Protein AF-A0A7C7ISJ4-F1 (afdb_monomer_lite)

Foldseek 3Di:
DDDAAEEEAEEEPDFKDKDFAACVPHPLVAWHWYKYWYFDDPPVDTDTHDIDTQGTGRFDFDVVLCPVVCCVPDDVPDHTRGMDMTGPPPDPPDDDDD

Radius of gyration: 16.45 Å; chains: 1; bounding box: 47×28×44 Å

pLDDT: mean 78.89, std 18.14, range [35.47, 94.94]

Secondary structure (DSSP, 8-state):
----EEEEEEESS--EEEEEE-TTTS-TTSEEEEEEEEEEE-SS-EEEEEEEEEEEEEPPP-TTT--TTTTTTS-TT---SEEEEEE-S---------

Structure (mmCIF, N/CA/C/O backbone):
data_AF-A0A7C7ISJ4-F1
#
_entry.id   AF-A0A7C7ISJ4-F1
#
loop_
_atom_site.group_PDB
_atom_site.id
_atom_site.type_symbol
_atom_site.label_atom_id
_atom_site.label_alt_id
_atom_site.label_comp_id
_atom_site.label_asym_id
_atom_site.label_entity_id
_atom_site.label_seq_id
_atom_site.pdbx_PDB_ins_code
_atom_site.Cartn_x
_atom_site.Cartn_y
_atom_site.Cartn_z
_atom_site.occupancy
_atom_site.B_iso_or_equiv
_atom_site.auth_seq_id
_atom_site.auth_comp_id
_atom_site.auth_asym_id
_atom_site.auth_atom_id
_atom_site.pdbx_PDB_model_num
ATOM 1 N N . MET A 1 1 ? 2.386 -18.929 -16.587 1.00 39.78 1 MET A N 1
ATOM 2 C CA . MET A 1 1 ? 1.554 -18.373 -15.494 1.00 39.78 1 MET A CA 1
ATOM 3 C C . MET A 1 1 ? 2.060 -16.980 -15.158 1.00 39.78 1 MET A C 1
ATOM 5 O O . MET A 1 1 ? 3.261 -16.805 -15.016 1.00 39.78 1 MET A O 1
ATOM 9 N N . GLN A 1 2 ? 1.176 -15.985 -15.118 1.00 48.72 2 GLN A N 1
ATOM 10 C CA . GLN A 1 2 ? 1.525 -14.571 -14.964 1.00 48.72 2 GLN A CA 1
ATOM 11 C C . GLN A 1 2 ? 1.371 -14.188 -13.481 1.00 48.72 2 GLN A C 1
ATOM 13 O O . GLN A 1 2 ? 0.271 -14.263 -12.942 1.00 48.72 2 GLN A O 1
ATOM 18 N N . GLN A 1 3 ? 2.467 -13.855 -12.792 1.00 59.25 3 GLN A N 1
ATOM 19 C CA . GLN A 1 3 ? 2.431 -13.545 -11.357 1.00 59.25 3 GLN A CA 1
ATOM 20 C C . GLN A 1 3 ? 1.990 -12.091 -11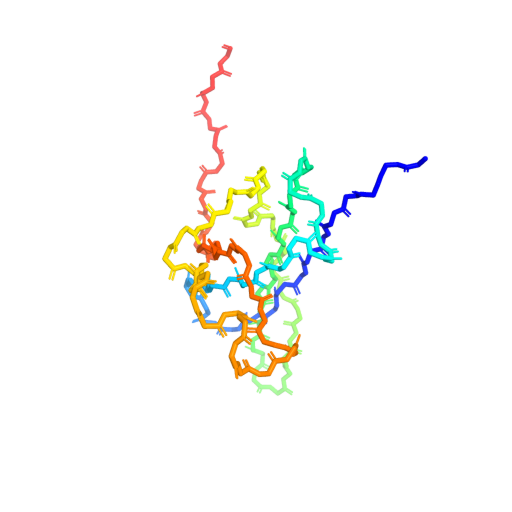.140 1.00 59.25 3 GLN A C 1
ATOM 22 O O . GLN A 1 3 ? 2.691 -11.168 -11.548 1.00 59.25 3 GLN A O 1
ATOM 27 N N . ILE A 1 4 ? 0.813 -11.896 -10.541 1.00 71.75 4 ILE A N 1
ATOM 28 C CA . ILE A 1 4 ? 0.312 -10.593 -10.079 1.00 71.75 4 ILE A CA 1
ATOM 29 C C . ILE A 1 4 ? 0.656 -10.472 -8.594 1.00 71.75 4 ILE A C 1
ATOM 31 O O . ILE A 1 4 ? 0.299 -11.351 -7.806 1.00 71.75 4 ILE A O 1
ATOM 35 N N . PHE A 1 5 ? 1.320 -9.385 -8.205 1.00 83.69 5 PHE A N 1
ATOM 36 C CA . PHE A 1 5 ? 1.691 -9.141 -6.812 1.00 83.69 5 PHE A CA 1
ATOM 37 C C . PHE A 1 5 ? 0.516 -8.529 -6.050 1.00 83.69 5 PHE A C 1
ATOM 39 O O . PHE A 1 5 ? -0.002 -7.470 -6.416 1.00 83.69 5 PHE A O 1
ATOM 46 N N . ARG A 1 6 ? 0.074 -9.223 -4.996 1.00 89.69 6 ARG A N 1
ATOM 47 C CA . ARG A 1 6 ? -1.076 -8.829 -4.176 1.00 89.69 6 ARG A CA 1
ATOM 48 C C . ARG A 1 6 ? -0.660 -8.691 -2.720 1.00 89.69 6 ARG A C 1
ATOM 50 O O . ARG A 1 6 ? -0.205 -9.655 -2.114 1.00 89.69 6 ARG A O 1
ATOM 57 N N . PHE A 1 7 ? -0.913 -7.522 -2.151 1.00 91.44 7 PHE A N 1
ATOM 58 C CA . PHE A 1 7 ? -0.681 -7.233 -0.740 1.00 91.44 7 PHE A CA 1
ATOM 59 C C . PHE A 1 7 ? -2.015 -6.983 -0.038 1.00 91.44 7 PHE A C 1
ATOM 61 O O . PHE A 1 7 ? -2.938 -6.406 -0.617 1.00 91.44 7 PHE A O 1
ATOM 68 N N . THR A 1 8 ? -2.137 -7.428 1.212 1.00 92.00 8 THR A N 1
ATOM 69 C CA . THR A 1 8 ? -3.278 -7.087 2.070 1.00 92.00 8 THR A CA 1
ATOM 70 C C . THR A 1 8 ? -2.772 -6.344 3.291 1.00 92.00 8 THR A C 1
ATOM 72 O O . THR A 1 8 ? -1.972 -6.885 4.048 1.00 92.00 8 THR A O 1
ATOM 75 N N . VAL A 1 9 ? -3.278 -5.132 3.492 1.00 92.25 9 VAL A N 1
ATOM 76 C CA . VAL A 1 9 ? -3.017 -4.325 4.683 1.00 92.25 9 VAL A CA 1
ATOM 77 C C . VAL A 1 9 ? -4.272 -4.322 5.541 1.00 92.25 9 VAL A C 1
ATOM 79 O O . VAL A 1 9 ? -5.378 -4.119 5.038 1.00 92.25 9 VAL A O 1
ATOM 82 N N . ARG A 1 10 ? -4.107 -4.586 6.838 1.00 93.62 10 ARG A N 1
ATOM 83 C CA . ARG A 1 10 ? -5.190 -4.540 7.822 1.00 93.62 10 ARG A CA 1
ATOM 84 C C . ARG A 1 10 ? -4.905 -3.448 8.833 1.00 93.62 10 ARG A C 1
ATOM 86 O O . ARG A 1 10 ? -3.798 -3.398 9.358 1.00 93.62 10 ARG A O 1
ATOM 93 N N . GLY A 1 11 ? -5.892 -2.612 9.130 1.00 91.00 11 GLY A N 1
ATOM 94 C CA . GLY A 1 11 ? -5.696 -1.520 10.078 1.00 91.00 11 GLY A CA 1
ATOM 95 C C . GLY A 1 11 ? -6.989 -0.961 10.651 1.00 91.00 11 GLY A C 1
ATOM 96 O O . GLY A 1 11 ? -8.053 -1.049 10.038 1.00 91.00 11 GLY A O 1
ATOM 97 N N . LYS A 1 12 ? -6.882 -0.372 11.842 1.00 90.56 12 LYS A N 1
ATOM 98 C CA . LYS A 1 12 ? -7.933 0.416 12.495 1.00 90.56 12 LYS A CA 1
ATOM 99 C C . LYS A 1 12 ? -7.530 1.888 12.417 1.00 90.56 12 LYS A C 1
ATOM 101 O O . LYS A 1 12 ? -6.372 2.194 12.678 1.00 90.56 12 LYS A O 1
ATOM 106 N N . ASN A 1 13 ? -8.464 2.776 12.075 1.00 88.94 13 ASN A N 1
ATOM 107 C CA . ASN A 1 13 ? -8.238 4.230 12.002 1.00 88.94 13 ASN A CA 1
ATOM 108 C C . ASN A 1 13 ? -7.059 4.652 11.099 1.00 88.94 13 ASN A C 1
ATOM 110 O O . ASN A 1 13 ? -6.422 5.672 11.340 1.00 88.94 13 ASN A O 1
ATOM 114 N N . VAL A 1 14 ? -6.762 3.866 10.062 1.00 90.38 14 VAL A N 1
ATOM 115 C CA . VAL A 1 14 ? -5.783 4.236 9.033 1.00 90.38 14 VAL A CA 1
ATOM 116 C C . VAL A 1 14 ? -6.511 5.087 8.006 1.00 90.38 14 VAL A C 1
ATOM 118 O O . VAL A 1 14 ? -7.591 4.685 7.575 1.00 90.38 14 VAL A O 1
ATOM 121 N N . ILE A 1 15 ? -5.932 6.230 7.638 1.00 91.12 15 ILE A N 1
ATOM 122 C CA . ILE A 1 15 ? -6.429 7.142 6.590 1.00 91.12 15 ILE A CA 1
ATOM 123 C C . ILE A 1 15 ? -5.590 7.003 5.312 1.00 91.12 15 ILE A C 1
ATOM 125 O O . ILE A 1 15 ? -6.109 7.015 4.197 1.00 91.12 15 ILE A O 1
ATOM 129 N N . GLU A 1 16 ? -4.284 6.851 5.490 1.00 93.19 16 GLU A N 1
ATOM 130 C CA . GLU A 1 16 ? -3.303 6.714 4.427 1.00 93.19 16 GLU A CA 1
ATOM 131 C C . GLU A 1 16 ? -2.122 5.898 4.956 1.00 93.19 16 GLU A C 1
ATOM 133 O O . GLU A 1 16 ? -1.851 5.890 6.160 1.00 93.19 16 GLU A O 1
ATOM 138 N N . PHE A 1 17 ? -1.436 5.187 4.067 1.00 92.50 17 PHE A N 1
ATOM 139 C CA . PHE A 1 17 ? -0.171 4.532 4.371 1.00 92.50 17 PHE A CA 1
ATOM 140 C C . PHE A 1 17 ? 0.733 4.482 3.140 1.00 92.50 17 PHE A C 1
ATOM 142 O O . PHE A 1 17 ? 0.274 4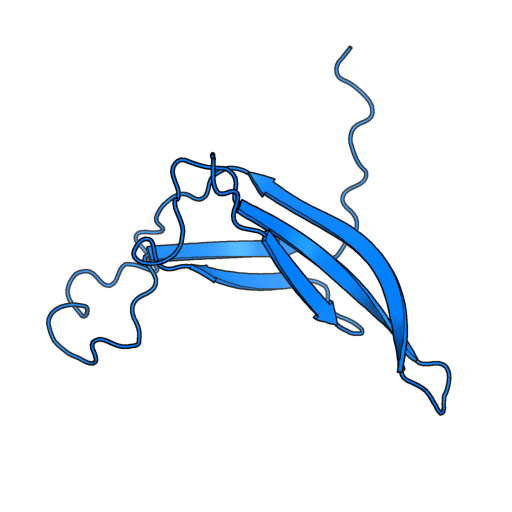.550 1.998 1.00 92.50 17 PHE A O 1
ATOM 149 N N . GLU A 1 18 ? 2.029 4.317 3.382 1.00 92.06 18 GLU A N 1
ATOM 150 C CA . GLU A 1 18 ? 3.026 4.140 2.333 1.00 92.06 18 GLU A CA 1
ATOM 151 C C . GLU A 1 18 ? 3.430 2.669 2.216 1.00 92.06 18 GLU A C 1
ATOM 153 O O . GLU A 1 18 ? 3.592 1.967 3.216 1.00 92.06 18 GLU A O 1
ATOM 158 N N . VAL A 1 19 ? 3.618 2.201 0.984 1.00 90.75 19 VAL A N 1
ATOM 159 C CA . VAL A 1 19 ? 4.219 0.896 0.698 1.00 90.75 19 VAL A CA 1
ATOM 160 C C . VAL A 1 19 ? 5.501 1.117 -0.081 1.00 90.75 19 VAL A C 1
ATOM 162 O O . VAL A 1 19 ? 5.492 1.708 -1.163 1.00 90.75 19 VAL A O 1
ATOM 165 N N . TYR A 1 20 ? 6.593 0.610 0.473 1.00 88.75 20 TYR A N 1
ATOM 166 C CA . TYR A 1 20 ? 7.907 0.622 -0.144 1.00 88.75 20 TYR A CA 1
ATOM 167 C C . TYR A 1 20 ? 8.139 -0.712 -0.854 1.00 88.75 20 TYR A C 1
ATOM 169 O O . TYR A 1 20 ? 7.921 -1.779 -0.281 1.00 88.75 20 TYR A O 1
ATOM 177 N N . LEU A 1 21 ? 8.530 -0.654 -2.125 1.00 88.31 21 LEU A N 1
ATOM 178 C CA . LEU A 1 21 ? 8.610 -1.817 -3.003 1.00 88.31 21 LEU A CA 1
ATOM 179 C C . LEU A 1 21 ? 10.000 -1.913 -3.626 1.00 88.31 21 LEU A C 1
ATOM 181 O O . LEU A 1 21 ? 10.536 -0.916 -4.107 1.00 88.31 21 LEU A O 1
ATOM 185 N N . SER A 1 22 ? 10.558 -3.122 -3.654 1.00 86.62 22 SER A N 1
ATOM 186 C CA . SER A 1 22 ? 11.783 -3.442 -4.391 1.00 86.62 22 SER A CA 1
ATOM 187 C C . SER A 1 22 ? 11.437 -4.140 -5.703 1.00 86.62 22 SER A C 1
ATOM 189 O O . SER A 1 22 ? 10.638 -5.082 -5.723 1.00 86.62 22 SER A O 1
ATOM 191 N N . SER A 1 23 ? 12.065 -3.697 -6.790 1.00 86.00 23 SER A N 1
ATOM 192 C CA . SER A 1 23 ? 11.969 -4.340 -8.102 1.00 86.00 23 SER A CA 1
ATOM 193 C C . SER A 1 23 ? 12.696 -5.688 -8.167 1.00 86.00 23 SER A C 1
ATOM 195 O O . SER A 1 23 ? 12.445 -6.456 -9.090 1.00 86.00 23 SER A O 1
ATOM 197 N N . ASP A 1 24 ? 13.505 -6.023 -7.155 1.00 84.38 24 ASP A N 1
ATOM 198 C CA . ASP A 1 24 ? 14.120 -7.350 -7.005 1.00 84.38 24 ASP A CA 1
ATOM 199 C C . ASP A 1 24 ? 13.084 -8.420 -6.595 1.00 84.38 24 ASP A C 1
ATOM 201 O O . ASP A 1 24 ? 13.285 -9.615 -6.811 1.00 84.38 24 ASP A O 1
ATOM 205 N N . HIS A 1 25 ? 11.950 -7.998 -6.021 1.00 84.88 25 HIS A N 1
ATOM 206 C CA . HIS A 1 25 ? 10.896 -8.892 -5.524 1.00 84.88 25 HIS A CA 1
ATOM 207 C C . HIS A 1 25 ? 9.535 -8.679 -6.181 1.00 84.88 25 HIS A C 1
ATOM 209 O O . HIS A 1 25 ? 8.686 -9.564 -6.104 1.00 84.88 25 HIS A O 1
ATOM 215 N N . VAL A 1 26 ? 9.300 -7.518 -6.791 1.00 88.94 26 VAL A N 1
ATOM 216 C CA . VAL A 1 26 ? 8.012 -7.147 -7.378 1.00 88.94 26 VAL A CA 1
ATOM 217 C C . VAL A 1 26 ? 8.222 -6.713 -8.820 1.00 88.94 26 VAL A C 1
ATOM 219 O O . VAL A 1 26 ? 8.959 -5.774 -9.107 1.00 88.94 26 VAL A O 1
ATOM 222 N N . ASP A 1 27 ? 7.517 -7.371 -9.734 1.00 90.56 27 ASP A N 1
ATOM 223 C CA . ASP A 1 27 ? 7.525 -7.021 -11.151 1.00 90.56 27 ASP A CA 1
ATOM 224 C C . ASP A 1 27 ? 6.712 -5.740 -11.393 1.00 90.56 27 ASP A C 1
ATOM 226 O O . ASP A 1 27 ? 5.478 -5.759 -11.397 1.00 90.56 27 ASP A O 1
ATOM 230 N N . PHE A 1 28 ? 7.411 -4.621 -11.592 1.00 90.69 28 PHE A N 1
ATOM 231 C CA . PHE A 1 28 ? 6.804 -3.308 -11.833 1.00 90.69 28 PHE A CA 1
ATOM 232 C C . PHE A 1 28 ? 6.185 -3.166 -13.231 1.00 90.69 28 PHE A C 1
ATOM 234 O O . PHE A 1 28 ? 5.365 -2.268 -13.443 1.00 90.69 28 PHE A O 1
ATOM 241 N N . GLU A 1 29 ? 6.488 -4.074 -14.166 1.00 91.38 29 GLU A N 1
ATOM 242 C CA . GLU A 1 29 ? 5.816 -4.106 -15.469 1.00 91.38 29 GLU A CA 1
ATOM 243 C C . GLU A 1 29 ? 4.385 -4.637 -15.370 1.00 91.38 29 GLU A C 1
ATOM 245 O O . GLU A 1 29 ? 3.596 -4.493 -16.313 1.00 91.38 29 GLU A O 1
ATOM 250 N N . LYS A 1 30 ? 4.012 -5.194 -14.215 1.00 90.31 30 LYS A N 1
ATOM 251 C CA . LYS A 1 30 ? 2.666 -5.670 -13.917 1.00 90.31 30 LYS A CA 1
ATOM 252 C C . LYS A 1 30 ? 1.968 -4.777 -12.887 1.00 90.31 30 LYS A C 1
ATOM 254 O O . LYS A 1 30 ? 2.619 -4.093 -12.098 1.00 90.31 30 LYS A O 1
ATOM 259 N N . PRO A 1 31 ? 0.623 -4.760 -12.876 1.00 91.94 31 PRO A N 1
ATOM 260 C CA . PRO A 1 31 ? -0.116 -4.075 -11.828 1.00 91.94 31 PRO A CA 1
ATOM 261 C C . PRO A 1 31 ? 0.200 -4.666 -10.452 1.00 91.94 31 PRO A C 1
ATOM 263 O O . PRO A 1 31 ? 0.146 -5.883 -10.258 1.00 91.94 31 PRO A O 1
ATOM 266 N N . VAL A 1 32 ? 0.474 -3.787 -9.492 1.00 93.12 32 VAL A N 1
ATOM 267 C CA . VAL A 1 32 ? 0.488 -4.132 -8.071 1.00 93.12 32 VAL A CA 1
ATOM 268 C C . VAL A 1 32 ? -0.910 -3.887 -7.530 1.00 93.12 32 VAL A C 1
ATOM 270 O O . VAL A 1 32 ? -1.497 -2.829 -7.768 1.00 93.12 32 VAL A O 1
ATOM 273 N N . VAL A 1 33 ? -1.443 -4.863 -6.797 1.00 93.69 33 VAL A N 1
ATOM 274 C CA . VAL A 1 33 ? -2.757 -4.757 -6.160 1.00 93.69 33 VAL A CA 1
ATOM 275 C C . VAL A 1 33 ? -2.579 -4.677 -4.650 1.00 93.69 33 VAL A C 1
ATOM 277 O O . VAL A 1 33 ? -2.071 -5.613 -4.031 1.00 93.69 33 VAL A O 1
ATOM 280 N N . VAL A 1 34 ? -3.048 -3.591 -4.039 1.00 93.69 34 VAL A N 1
ATOM 281 C CA . VAL A 1 34 ? -3.113 -3.450 -2.581 1.00 93.69 34 VAL A CA 1
ATOM 282 C C . VAL A 1 34 ? -4.568 -3.457 -2.160 1.00 93.69 34 VAL A C 1
ATOM 284 O O . VAL A 1 34 ? -5.383 -2.661 -2.619 1.00 93.69 34 VAL A O 1
ATOM 287 N N . THR A 1 35 ? -4.901 -4.394 -1.286 1.00 93.94 35 THR A N 1
ATOM 288 C CA . THR A 1 35 ? -6.220 -4.486 -0.673 1.00 93.94 35 THR A CA 1
ATOM 289 C C . THR A 1 35 ? -6.132 -3.98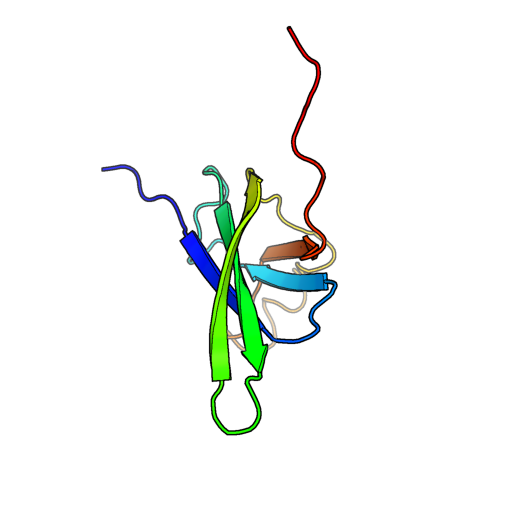0 0.756 1.00 93.94 35 THR A C 1
ATOM 291 O O . THR A 1 35 ? -5.275 -4.440 1.512 1.00 93.94 35 THR A O 1
ATOM 294 N N . PHE A 1 36 ? -7.019 -3.068 1.137 1.00 94.94 36 PHE A N 1
ATOM 295 C CA . PHE A 1 36 ? -7.158 -2.650 2.524 1.00 94.94 36 PHE A CA 1
ATOM 296 C C . PHE A 1 36 ? -8.331 -3.385 3.165 1.00 94.94 36 PHE A C 1
ATOM 298 O O . PHE A 1 36 ? -9.370 -3.591 2.537 1.00 94.94 36 PHE A O 1
ATOM 305 N N . GLN A 1 37 ? -8.157 -3.812 4.411 1.00 94.75 37 GLN A N 1
ATOM 306 C CA . GLN A 1 37 ? -9.229 -4.358 5.227 1.00 94.75 37 GLN A CA 1
ATOM 307 C C . GLN A 1 37 ? -9.270 -3.632 6.568 1.00 94.75 37 GLN A C 1
ATOM 309 O O . GLN A 1 37 ? -8.309 -3.659 7.340 1.00 94.75 37 GLN A O 1
ATOM 314 N N . THR A 1 38 ? -10.405 -3.003 6.851 1.00 93.62 38 THR A N 1
ATOM 315 C CA . THR A 1 38 ? -10.630 -2.343 8.138 1.00 93.62 38 THR A CA 1
ATOM 316 C C . THR A 1 38 ? -10.605 -3.371 9.267 1.00 93.62 38 THR A C 1
ATOM 318 O O . THR A 1 38 ? -11.003 -4.524 9.096 1.00 93.62 38 THR A O 1
ATOM 321 N N . ILE A 1 39 ? -10.132 -2.965 10.440 1.00 93.88 39 ILE A N 1
ATOM 322 C CA . ILE A 1 39 ? -10.300 -3.722 11.679 1.00 93.88 39 ILE A CA 1
ATOM 323 C C . ILE A 1 39 ? -11.393 -3.029 12.486 1.00 93.88 39 ILE A C 1
ATOM 325 O O . ILE A 1 39 ? -11.270 -1.856 12.835 1.00 93.88 39 ILE A O 1
ATOM 329 N N . GLN A 1 40 ? -12.458 -3.767 12.786 1.00 90.88 40 GLN A N 1
ATOM 330 C CA . GLN A 1 40 ? -13.527 -3.323 13.667 1.00 90.88 40 GLN A CA 1
ATOM 331 C C . GLN A 1 40 ? -13.215 -3.733 15.098 1.00 90.88 40 GLN A C 1
ATOM 333 O O . GLN A 1 40 ? -12.910 -4.896 15.373 1.00 90.88 40 GLN A O 1
ATOM 338 N N . ASP A 1 41 ? -13.345 -2.776 16.004 1.00 88.12 41 ASP A N 1
ATOM 339 C CA . ASP A 1 41 ? -13.247 -3.008 17.434 1.00 88.12 41 ASP A CA 1
ATOM 340 C C . ASP A 1 41 ? -14.653 -3.140 18.018 1.00 88.12 41 ASP A C 1
ATOM 342 O O . ASP A 1 41 ? -15.425 -2.183 18.014 1.00 88.12 41 ASP A O 1
ATOM 346 N N . LYS A 1 42 ? -14.997 -4.347 18.471 1.00 86.69 42 LYS A N 1
ATOM 347 C CA . LYS A 1 42 ? -16.275 -4.645 19.131 1.00 86.69 42 LYS A CA 1
ATOM 348 C C . LYS A 1 42 ? -16.097 -4.744 20.653 1.00 86.69 42 LYS A C 1
ATOM 350 O O . LYS A 1 42 ? -16.669 -5.628 21.288 1.00 86.69 42 LYS A O 1
ATOM 355 N N . GLY A 1 43 ? -15.246 -3.889 21.224 1.00 83.56 43 GLY A N 1
ATOM 356 C CA . GLY A 1 43 ? -14.937 -3.817 22.654 1.00 83.56 43 GLY A CA 1
ATOM 357 C C . GLY A 1 43 ? -13.920 -4.8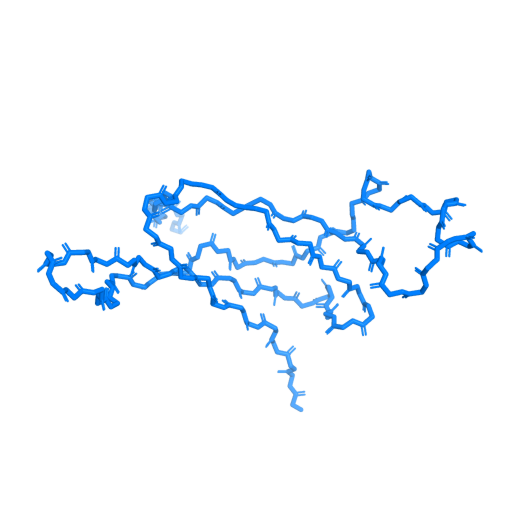73 23.081 1.00 83.56 43 G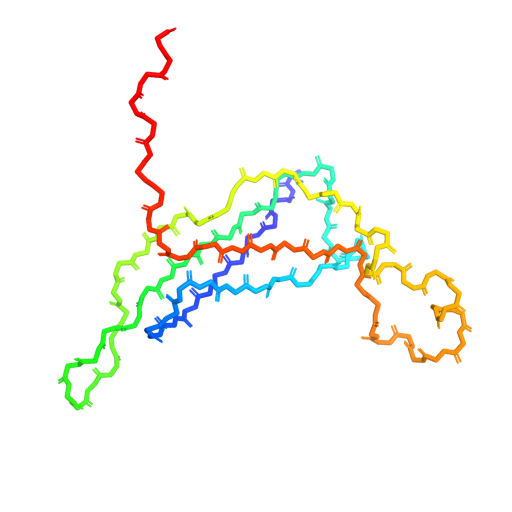LY A C 1
ATOM 358 O O . GLY A 1 43 ? -12.768 -4.558 23.345 1.00 83.56 43 GLY A O 1
ATOM 359 N N . ASN A 1 44 ? -14.332 -6.144 23.105 1.00 84.44 44 ASN A N 1
ATOM 360 C CA . ASN A 1 44 ? -13.481 -7.263 23.546 1.00 84.44 44 ASN A CA 1
ATOM 361 C C . ASN A 1 44 ? -12.833 -8.046 22.397 1.00 84.44 44 ASN A C 1
ATOM 363 O O . ASN A 1 44 ? -12.123 -9.024 22.634 1.00 84.44 44 ASN A O 1
ATOM 367 N N . LYS A 1 45 ? -13.110 -7.682 21.141 1.00 89.19 45 LYS A N 1
ATOM 368 C CA . LYS A 1 45 ? -12.612 -8.432 19.986 1.00 89.19 45 LYS A CA 1
ATOM 369 C C . LYS A 1 45 ? -12.335 -7.525 18.800 1.00 89.19 45 LYS A C 1
ATOM 371 O O . LYS A 1 45 ? -13.222 -6.817 18.322 1.00 89.19 45 LYS A O 1
ATOM 376 N N . LEU A 1 46 ? -11.120 -7.645 18.273 1.00 90.50 46 LEU A N 1
ATOM 377 C CA . LEU A 1 46 ? -10.764 -7.130 16.959 1.00 90.50 46 LEU A CA 1
ATOM 378 C C . LEU A 1 46 ? -11.270 -8.113 15.904 1.00 90.50 46 LEU A C 1
ATOM 380 O O . LEU A 1 46 ? -10.897 -9.288 15.892 1.00 90.50 46 LEU A O 1
ATOM 384 N N . THR A 1 47 ? -12.151 -7.638 15.032 1.00 93.31 47 THR A N 1
ATOM 385 C CA . THR A 1 47 ? -12.729 -8.438 13.949 1.00 93.31 47 THR A CA 1
ATOM 386 C C . THR A 1 47 ? -12.418 -7.806 12.597 1.00 93.31 47 THR A C 1
ATOM 388 O O . THR A 1 47 ? -12.369 -6.578 12.500 1.00 93.31 47 THR A O 1
ATOM 391 N N . PRO A 1 48 ? -12.182 -8.602 11.540 1.00 92.75 48 PRO A N 1
ATOM 392 C CA . PRO A 1 48 ? -12.025 -8.049 10.203 1.00 92.75 48 PRO A CA 1
ATOM 393 C C . PRO A 1 48 ? -13.329 -7.378 9.754 1.00 92.75 48 PRO A C 1
ATOM 395 O O . PRO A 1 48 ? -14.395 -7.983 9.832 1.00 92.75 48 PRO A O 1
ATOM 398 N N . GLY A 1 49 ? -13.232 -6.137 9.292 1.00 91.75 49 GLY A N 1
ATOM 399 C CA . GLY A 1 49 ? -14.320 -5.383 8.682 1.00 91.75 49 GLY A CA 1
ATOM 400 C C . GLY A 1 49 ? -14.285 -5.450 7.156 1.00 91.75 49 GLY A C 1
ATOM 401 O O . GLY A 1 49 ? -13.780 -6.413 6.563 1.00 91.75 49 GLY A O 1
ATOM 402 N N . GLU A 1 50 ? -14.820 -4.400 6.528 1.00 91.56 50 GLU A N 1
ATOM 403 C CA . GLU A 1 50 ? -14.861 -4.234 5.073 1.00 91.56 50 GLU A CA 1
ATOM 404 C C . GLU A 1 50 ? -13.466 -4.371 4.454 1.00 91.56 50 GLU A C 1
ATOM 406 O O . GLU A 1 50 ? -12.484 -3.844 4.988 1.00 91.56 50 GLU A O 1
ATOM 411 N N . LYS A 1 51 ? -13.406 -5.074 3.318 1.00 93.25 51 LYS A N 1
ATOM 412 C CA . LYS A 1 51 ? -12.211 -5.304 2.509 1.00 93.25 51 LYS A CA 1
ATOM 413 C C . LYS A 1 51 ? -12.448 -4.770 1.098 1.00 93.25 51 LYS A C 1
ATOM 415 O O . LYS A 1 51 ? -13.408 -5.183 0.458 1.00 93.25 51 LYS A O 1
ATOM 420 N N . PHE A 1 52 ? -11.559 -3.916 0.601 1.00 91.94 52 PHE A N 1
ATOM 421 C CA . PHE A 1 52 ? -11.669 -3.317 -0.733 1.00 91.94 52 PHE A CA 1
ATOM 422 C C . PHE A 1 52 ? -10.293 -3.066 -1.359 1.00 91.94 52 PHE A C 1
ATOM 424 O O . PHE A 1 52 ? -9.272 -2.993 -0.667 1.00 91.94 52 PHE A O 1
ATOM 431 N N . VAL A 1 53 ? -10.250 -2.971 -2.688 1.00 93.06 53 VAL A N 1
ATOM 432 C CA . VAL A 1 53 ? -9.020 -2.668 -3.427 1.00 93.06 53 VAL A CA 1
ATOM 433 C C . VAL A 1 53 ? -8.711 -1.184 -3.256 1.00 93.06 53 VAL A C 1
ATOM 435 O O . VAL A 1 53 ? -9.462 -0.337 -3.714 1.00 93.06 53 VAL A O 1
ATOM 438 N N . ALA A 1 54 ? -7.609 -0.872 -2.582 1.00 92.00 54 ALA A N 1
ATOM 439 C CA . ALA A 1 54 ? -7.179 0.504 -2.338 1.00 92.00 54 ALA A CA 1
ATOM 440 C C . ALA A 1 54 ? -6.184 0.998 -3.406 1.00 92.00 54 ALA A C 1
ATOM 442 O O . ALA A 1 54 ? -5.964 2.194 -3.571 1.00 92.00 54 ALA A O 1
ATOM 443 N N . PHE A 1 55 ? -5.566 0.072 -4.146 1.00 92.44 55 PHE A N 1
ATOM 444 C CA . PHE A 1 55 ? -4.635 0.382 -5.226 1.00 92.44 55 PHE A CA 1
ATOM 445 C C . PHE A 1 55 ? -4.613 -0.759 -6.249 1.00 92.44 55 PHE A C 1
ATOM 447 O O . PHE A 1 55 ? -4.473 -1.921 -5.867 1.00 92.44 55 PHE A O 1
ATOM 454 N N . ASN A 1 56 ? -4.713 -0.437 -7.539 1.00 93.50 56 ASN A N 1
ATOM 455 C CA . ASN A 1 56 ? -4.538 -1.386 -8.642 1.00 93.50 56 ASN A CA 1
ATOM 456 C C . ASN A 1 56 ? -3.976 -0.667 -9.875 1.00 93.50 56 ASN A C 1
ATOM 458 O O . ASN A 1 56 ? -4.723 -0.176 -10.718 1.00 93.50 56 ASN A O 1
ATOM 462 N N . ARG A 1 57 ? -2.650 -0.550 -9.951 1.00 92.25 57 ARG A N 1
ATOM 463 C CA . ARG A 1 57 ? -1.953 0.065 -11.092 1.00 92.25 57 ARG A CA 1
ATOM 464 C C . ARG A 1 57 ? -0.496 -0.379 -11.137 1.00 92.25 57 ARG A C 1
ATOM 466 O O . ARG A 1 57 ? 0.022 -0.938 -10.171 1.00 92.25 57 ARG A O 1
ATOM 473 N N . LYS A 1 58 ? 0.169 -0.142 -12.270 1.00 92.88 58 LYS A N 1
ATOM 474 C CA . LYS A 1 58 ? 1.622 -0.326 -12.377 1.00 92.88 58 LYS A CA 1
ATOM 475 C C . LYS A 1 58 ? 2.343 0.665 -11.463 1.00 92.88 58 LYS A C 1
ATOM 477 O O . LYS A 1 58 ? 1.900 1.805 -11.305 1.00 92.88 58 LYS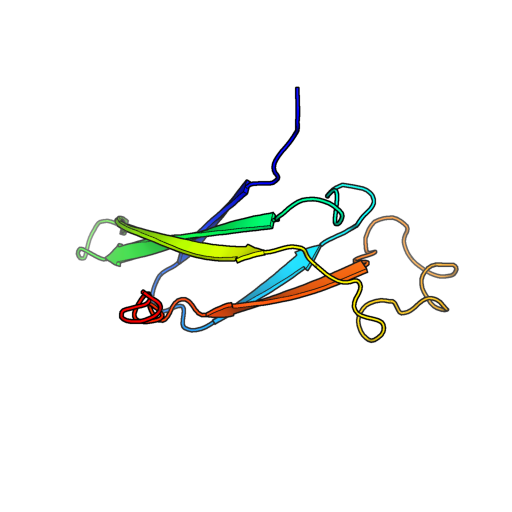 A O 1
ATOM 482 N N . VAL A 1 59 ? 3.454 0.227 -10.887 1.00 91.31 59 VAL A N 1
ATOM 483 C CA . VAL A 1 59 ? 4.296 1.044 -10.009 1.00 91.31 59 VAL A CA 1
ATOM 484 C C . VAL A 1 59 ? 5.450 1.605 -10.825 1.00 91.31 59 VAL A C 1
ATOM 486 O O . VAL A 1 59 ? 6.076 0.887 -11.597 1.00 91.31 59 VAL A O 1
ATOM 489 N N . LYS A 1 60 ? 5.731 2.899 -10.668 1.00 90.38 60 LYS A N 1
ATOM 490 C CA . LYS A 1 60 ? 6.913 3.529 -11.262 1.00 90.38 60 LYS A CA 1
ATOM 491 C C . LYS A 1 60 ? 8.002 3.628 -10.209 1.00 90.38 60 LYS A C 1
ATOM 493 O O . LYS A 1 60 ? 7.705 3.871 -9.041 1.00 90.38 60 LYS A O 1
ATOM 498 N N . LYS A 1 61 ? 9.252 3.468 -10.640 1.00 87.62 61 LYS A N 1
ATOM 499 C CA . LYS A 1 61 ? 10.400 3.726 -9.776 1.00 87.62 61 LYS A CA 1
ATOM 500 C C . LYS A 1 61 ? 10.381 5.185 -9.320 1.00 87.62 61 LYS A C 1
ATOM 502 O O . LYS A 1 61 ? 10.146 6.076 -10.136 1.00 87.62 61 LYS A O 1
ATOM 507 N N . ASP A 1 62 ? 10.614 5.407 -8.034 1.00 80.38 62 ASP A N 1
ATOM 508 C CA . ASP A 1 62 ? 10.661 6.740 -7.435 1.00 80.38 62 ASP A CA 1
ATOM 509 C C . ASP A 1 62 ? 12.128 7.124 -7.227 1.00 80.38 62 ASP A C 1
ATOM 511 O O . ASP A 1 62 ? 12.829 6.523 -6.415 1.00 80.38 62 ASP A O 1
ATOM 515 N N . VAL A 1 63 ? 12.606 8.123 -7.974 1.00 69.81 63 VAL A N 1
ATOM 516 C CA . VAL A 1 63 ? 14.002 8.583 -7.901 1.00 69.81 63 VAL A CA 1
ATOM 517 C C . VAL A 1 63 ? 14.347 9.140 -6.513 1.00 69.81 63 VAL A C 1
ATOM 519 O O . VAL A 1 63 ? 15.494 9.034 -6.095 1.00 69.81 63 VAL A O 1
ATOM 522 N N . GLY A 1 64 ? 13.368 9.670 -5.770 1.00 67.62 64 GLY A N 1
ATOM 523 C CA . GLY A 1 64 ? 13.555 10.126 -4.390 1.00 67.62 64 GLY A CA 1
ATOM 524 C C . GLY A 1 64 ? 13.718 8.983 -3.381 1.00 67.62 64 GLY A C 1
ATOM 525 O O . GLY A 1 64 ? 14.322 9.176 -2.330 1.00 67.62 64 GLY A O 1
ATOM 526 N N . VAL A 1 65 ? 13.229 7.785 -3.716 1.00 68.38 65 VAL A N 1
ATOM 527 C CA . VAL A 1 65 ? 13.429 6.542 -2.945 1.00 68.38 65 VAL A CA 1
ATOM 528 C C . VAL A 1 65 ? 14.717 5.843 -3.387 1.00 68.38 65 VAL A C 1
ATOM 530 O O . VAL A 1 65 ? 15.430 5.248 -2.580 1.00 68.38 65 VAL A O 1
ATOM 533 N N . LEU A 1 66 ? 15.061 5.976 -4.670 1.00 62.53 66 LEU A N 1
ATOM 534 C CA . LEU A 1 66 ? 16.326 5.545 -5.244 1.00 62.53 66 LEU A CA 1
ATOM 535 C C . LEU A 1 66 ? 17.456 6.490 -4.815 1.00 62.53 66 LEU A C 1
ATOM 537 O O . LEU A 1 66 ? 17.974 7.273 -5.612 1.00 62.53 66 LEU A O 1
ATOM 541 N N . LEU A 1 67 ? 17.945 6.352 -3.584 1.00 56.47 67 LEU A N 1
ATOM 542 C CA . LEU A 1 67 ? 19.278 6.844 -3.231 1.00 56.47 67 LEU A CA 1
ATOM 543 C C . LEU A 1 67 ? 20.333 5.976 -3.938 1.00 56.47 67 LEU A C 1
ATOM 545 O O . LEU A 1 67 ? 21.051 5.178 -3.337 1.00 56.47 67 LEU A O 1
ATOM 549 N N . ARG A 1 68 ? 20.422 6.127 -5.261 1.00 49.88 68 ARG A N 1
ATOM 550 C CA . ARG A 1 68 ? 21.268 5.353 -6.178 1.00 49.88 68 ARG A CA 1
ATOM 551 C C . ARG A 1 68 ? 22.761 5.459 -5.828 1.00 49.88 68 ARG A C 1
ATOM 553 O O . ARG A 1 68 ? 23.515 4.553 -6.156 1.00 49.88 68 ARG A O 1
ATOM 560 N N . GLY A 1 69 ? 23.165 6.519 -5.118 1.00 49.03 69 GLY A N 1
ATOM 561 C CA . GLY A 1 69 ? 24.509 6.691 -4.547 1.00 49.03 69 GLY A CA 1
ATOM 562 C C . GLY A 1 69 ? 24.733 6.036 -3.172 1.00 49.03 69 GLY A C 1
ATOM 563 O O . GLY A 1 69 ? 25.872 5.747 -2.828 1.00 49.03 69 GLY A O 1
ATOM 564 N N . PHE A 1 70 ? 23.677 5.744 -2.402 1.00 50.06 70 PHE A N 1
ATOM 565 C CA . PHE A 1 70 ? 23.771 5.023 -1.120 1.00 50.06 70 PHE A CA 1
ATOM 566 C C . PHE A 1 70 ? 23.622 3.505 -1.278 1.00 50.06 70 PHE A C 1
ATOM 568 O O . PHE A 1 70 ? 24.142 2.762 -0.444 1.00 50.06 70 PHE A O 1
ATOM 575 N N . LYS A 1 71 ? 23.000 3.037 -2.375 1.00 52.34 71 LYS A N 1
ATOM 576 C CA . LYS A 1 71 ? 22.829 1.604 -2.676 1.00 52.34 71 LYS A CA 1
ATOM 577 C C . LYS A 1 71 ? 24.143 0.832 -2.827 1.00 52.34 71 LYS A C 1
ATOM 579 O O . LYS A 1 71 ? 24.203 -0.354 -2.533 1.00 52.34 71 LYS A O 1
ATOM 584 N N . GLY A 1 72 ? 25.216 1.520 -3.213 1.00 51.28 72 GLY A N 1
ATOM 585 C CA . GLY A 1 72 ? 26.554 0.932 -3.271 1.00 51.28 72 GLY A CA 1
ATOM 586 C C . GLY A 1 72 ? 27.308 0.897 -1.936 1.00 51.28 72 GLY A C 1
ATOM 587 O O . GLY A 1 72 ? 28.316 0.204 -1.857 1.00 51.28 72 GLY A O 1
ATOM 588 N N . ALA A 1 73 ? 26.874 1.639 -0.906 1.00 56.12 73 ALA A N 1
ATOM 589 C CA . ALA A 1 73 ? 27.724 1.935 0.252 1.00 56.12 73 ALA A CA 1
ATOM 590 C C . ALA A 1 73 ? 27.261 1.333 1.588 1.00 56.12 73 ALA A C 1
ATOM 592 O O . ALA A 1 73 ? 28.119 1.092 2.437 1.00 56.12 73 ALA A O 1
ATOM 593 N N . ARG A 1 74 ? 25.960 1.104 1.835 1.00 52.62 74 ARG A N 1
ATOM 594 C CA . ARG A 1 74 ? 25.486 0.605 3.143 1.00 52.62 74 ARG A CA 1
ATOM 595 C C . ARG A 1 74 ? 24.227 -0.266 3.029 1.00 52.62 74 ARG A C 1
ATOM 597 O O . ARG A 1 74 ? 23.196 0.213 2.586 1.00 52.62 74 ARG A O 1
ATOM 604 N N . ASP A 1 75 ? 24.372 -1.508 3.491 1.00 54.47 75 ASP A N 1
ATOM 605 C CA . ASP A 1 75 ? 23.373 -2.564 3.746 1.00 54.47 75 ASP A CA 1
ATOM 606 C C . ASP A 1 75 ? 22.569 -3.127 2.543 1.00 54.47 75 ASP A C 1
ATOM 608 O O . ASP A 1 75 ? 21.602 -2.509 2.105 1.00 54.47 75 ASP A O 1
ATOM 612 N N . PRO A 1 76 ? 22.889 -4.345 2.047 1.00 54.31 76 PRO A N 1
ATOM 613 C CA . PRO A 1 76 ? 22.154 -5.011 0.964 1.00 54.31 76 PRO A CA 1
ATOM 614 C C . PRO A 1 76 ? 20.673 -5.300 1.257 1.00 54.31 76 PRO A C 1
ATOM 616 O O . PRO A 1 76 ? 19.934 -5.608 0.324 1.00 54.31 76 PRO A O 1
ATOM 619 N N . ASN A 1 77 ? 20.222 -5.194 2.510 1.00 55.50 77 ASN A N 1
ATOM 620 C CA . ASN A 1 77 ? 18.870 -5.587 2.911 1.00 55.50 77 ASN A CA 1
ATOM 621 C C . ASN A 1 77 ? 17.834 -4.448 2.888 1.00 55.50 77 ASN A C 1
ATOM 623 O O . ASN A 1 77 ? 16.667 -4.700 3.189 1.00 55.50 77 ASN A O 1
ATOM 627 N N . VAL A 1 78 ? 18.212 -3.205 2.556 1.00 56.03 78 VAL A N 1
ATOM 628 C CA . VAL A 1 78 ? 17.326 -2.028 2.711 1.00 56.03 78 VAL A CA 1
ATOM 629 C C . VAL A 1 78 ? 17.252 -1.189 1.433 1.00 56.03 78 VAL A C 1
ATOM 631 O O . VAL A 1 78 ? 17.458 0.024 1.444 1.00 56.03 78 VAL A O 1
ATOM 634 N N . PHE A 1 79 ? 16.952 -1.821 0.297 1.00 69.75 79 PHE A N 1
ATOM 635 C CA . PHE A 1 79 ? 16.792 -1.097 -0.965 1.00 69.75 79 PHE A CA 1
ATOM 636 C C . PHE A 1 79 ? 15.391 -1.234 -1.537 1.00 69.75 79 PHE A C 1
ATOM 638 O O . PHE A 1 79 ? 14.999 -2.283 -2.041 1.00 69.75 79 PHE A O 1
ATOM 645 N N . PHE A 1 80 ? 14.659 -0.125 -1.500 1.00 80.19 80 PHE A N 1
ATOM 646 C CA . PHE A 1 80 ? 13.394 0.041 -2.197 1.00 80.19 80 PHE A CA 1
ATOM 647 C C . PHE A 1 80 ? 13.625 0.855 -3.470 1.00 80.19 80 PHE A C 1
ATOM 649 O O . PHE A 1 80 ? 14.468 1.750 -3.507 1.00 80.19 80 PHE A O 1
ATOM 656 N N . ASP A 1 81 ? 12.881 0.538 -4.522 1.00 84.25 81 ASP A N 1
ATOM 657 C CA . ASP A 1 81 ? 12.955 1.224 -5.813 1.00 84.25 81 ASP A CA 1
ATOM 658 C C . ASP A 1 81 ? 11.737 2.118 -6.067 1.00 84.25 81 ASP A C 1
ATOM 660 O O . ASP A 1 81 ? 11.750 2.945 -6.979 1.00 84.25 81 ASP A O 1
ATOM 664 N N . ALA A 1 82 ? 10.668 1.942 -5.290 1.00 88.81 82 ALA A N 1
ATOM 665 C CA . ALA A 1 82 ? 9.448 2.723 -5.396 1.00 88.81 82 ALA A CA 1
ATOM 666 C C . ALA A 1 82 ? 8.762 2.890 -4.040 1.00 88.81 82 ALA A C 1
ATOM 668 O O . ALA A 1 82 ? 8.861 2.032 -3.161 1.00 88.81 82 ALA A O 1
ATOM 669 N N . ARG A 1 83 ? 7.998 3.976 -3.925 1.00 90.69 83 ARG A N 1
ATOM 670 C CA . ARG A 1 83 ? 7.058 4.242 -2.840 1.00 90.69 83 ARG A CA 1
ATOM 671 C C . ARG A 1 83 ? 5.695 4.516 -3.453 1.00 90.69 83 ARG A C 1
ATOM 673 O O . ARG A 1 83 ? 5.582 5.313 -4.382 1.00 90.69 83 ARG A O 1
ATOM 680 N N . ILE A 1 84 ? 4.666 3.850 -2.946 1.00 91.44 84 ILE A N 1
ATOM 681 C CA . ILE A 1 84 ? 3.276 4.165 -3.277 1.00 91.44 84 ILE A CA 1
ATOM 682 C C . ILE A 1 84 ? 2.559 4.654 -2.031 1.00 91.44 84 ILE A C 1
ATOM 684 O O . ILE A 1 84 ? 2.662 4.048 -0.968 1.00 91.44 84 ILE A O 1
ATOM 688 N N . THR A 1 85 ? 1.804 5.731 -2.184 1.00 92.81 85 THR A N 1
ATOM 689 C CA . THR A 1 85 ? 0.891 6.227 -1.161 1.00 92.81 85 THR A CA 1
ATOM 690 C C . THR A 1 85 ? -0.495 5.660 -1.443 1.00 92.81 85 THR A C 1
ATOM 692 O O . THR A 1 85 ? -1.006 5.758 -2.565 1.00 92.81 85 THR A O 1
ATOM 695 N N . VAL A 1 86 ? -1.082 5.007 -0.445 1.00 92.62 86 VAL A N 1
ATOM 696 C CA . VAL A 1 86 ? -2.373 4.331 -0.543 1.00 92.62 86 VAL A CA 1
ATOM 697 C C . VAL A 1 86 ? -3.328 4.964 0.457 1.00 92.62 86 VAL A C 1
ATOM 699 O O . VAL A 1 86 ? -3.148 4.836 1.666 1.00 92.62 86 VAL A O 1
ATOM 702 N N . SER A 1 87 ? -4.365 5.617 -0.062 1.00 91.12 87 SER A N 1
ATOM 703 C CA . SER A 1 87 ? -5.479 6.088 0.757 1.00 91.12 87 SER A CA 1
ATOM 704 C C . SER A 1 87 ? -6.405 4.921 1.092 1.00 91.12 87 SER A C 1
ATOM 706 O O . SER A 1 87 ? -6.746 4.103 0.236 1.00 91.12 87 SER A O 1
ATOM 708 N N . THR A 1 88 ? -6.808 4.836 2.354 1.00 88.12 88 THR A N 1
ATOM 709 C CA . THR A 1 88 ? -7.843 3.912 2.843 1.00 88.12 88 THR A CA 1
ATOM 710 C C . THR A 1 88 ? -9.208 4.584 2.891 1.00 88.12 88 THR A C 1
ATOM 712 O O . THR A 1 88 ? -10.206 3.943 3.224 1.00 88.12 88 THR A O 1
ATOM 715 N N . GLN A 1 89 ? -9.275 5.874 2.567 1.00 80.69 89 GLN A N 1
ATOM 716 C CA . GLN A 1 89 ? -10.545 6.501 2.274 1.00 80.69 89 GLN A CA 1
ATOM 717 C C . GLN A 1 89 ? -11.027 5.894 0.967 1.00 80.69 89 GLN A C 1
ATOM 719 O O . GLN A 1 89 ? -10.317 5.904 -0.039 1.00 80.69 89 GLN A O 1
ATOM 724 N N . LYS A 1 90 ? -12.215 5.296 1.006 1.00 65.50 90 LYS A N 1
ATOM 725 C CA . LYS A 1 90 ? -12.822 4.679 -0.163 1.00 65.50 90 LYS A CA 1
ATOM 726 C C . LYS A 1 90 ? -12.957 5.767 -1.227 1.00 65.50 90 LYS A C 1
ATOM 728 O O . LYS A 1 90 ? -13.805 6.648 -1.103 1.00 65.50 90 LYS A O 1
ATOM 733 N N . ALA A 1 91 ? -12.087 5.741 -2.236 1.00 53.59 91 ALA A N 1
ATOM 734 C CA . ALA A 1 91 ? -12.311 6.525 -3.434 1.00 53.59 91 ALA A CA 1
ATOM 735 C C . ALA A 1 91 ? -13.668 6.065 -3.964 1.00 53.59 91 ALA A C 1
ATOM 737 O O . ALA A 1 91 ? -13.878 4.871 -4.171 1.00 53.59 91 ALA A O 1
ATOM 738 N N . VAL A 1 92 ? -14.613 6.994 -4.069 1.00 42.84 92 VAL A N 1
ATOM 739 C CA . VAL A 1 92 ? -15.900 6.766 -4.721 1.00 42.84 92 VAL A CA 1
ATOM 740 C C . VAL A 1 92 ? -15.578 6.233 -6.119 1.00 42.84 92 VAL A C 1
ATOM 742 O O . VAL A 1 92 ? -15.090 6.976 -6.967 1.00 42.84 92 VAL A O 1
ATOM 745 N N . GLU A 1 93 ? -15.722 4.923 -6.325 1.00 49.16 93 GLU A N 1
ATOM 746 C CA . GLU A 1 93 ? -15.387 4.289 -7.596 1.00 49.16 93 GLU A CA 1
ATOM 747 C C . GLU A 1 93 ? -16.387 4.753 -8.663 1.00 49.16 93 GLU A C 1
ATOM 749 O O . GLU A 1 93 ? -17.562 4.404 -8.631 1.00 49.16 93 GLU A O 1
ATOM 754 N N . PHE A 1 94 ? -15.879 5.574 -9.585 1.00 43.72 94 PHE A N 1
ATOM 755 C CA . PHE A 1 94 ? -16.176 5.567 -11.018 1.00 43.72 94 PHE A CA 1
ATOM 756 C C . PHE A 1 94 ? -17.644 5.349 -11.418 1.00 43.72 94 PHE A C 1
ATOM 758 O O . PHE A 1 94 ? -18.010 4.316 -11.976 1.00 43.72 94 PHE A O 1
ATOM 765 N N . ALA A 1 95 ? -18.460 6.391 -11.257 1.00 35.88 95 ALA A N 1
ATOM 766 C CA . ALA A 1 95 ? -19.523 6.660 -12.218 1.00 35.88 95 ALA A CA 1
ATOM 767 C C . ALA A 1 95 ? -18.977 7.627 -13.283 1.00 35.88 95 ALA A C 1
ATOM 769 O O . ALA A 1 95 ? -18.395 8.650 -12.935 1.00 35.88 95 ALA A O 1
ATOM 770 N N . ALA A 1 96 ? -19.212 7.292 -14.554 1.00 41.75 96 ALA A N 1
ATOM 771 C CA . ALA A 1 96 ? -18.816 7.992 -15.781 1.00 41.75 96 ALA A CA 1
ATOM 772 C C . ALA A 1 96 ? -17.367 7.768 -16.243 1.00 41.75 96 ALA A C 1
ATOM 774 O O . ALA A 1 96 ? -16.483 8.547 -15.916 1.00 41.75 96 ALA A O 1
ATOM 775 N N . ILE A 1 97 ? -17.157 6.747 -17.083 1.00 35.78 97 ILE A N 1
ATOM 776 C CA . ILE A 1 97 ? -17.005 6.965 -18.534 1.00 35.78 97 ILE A CA 1
ATOM 777 C C . ILE A 1 97 ? -17.749 5.812 -19.233 1.00 35.78 97 ILE A C 1
ATOM 779 O O . ILE A 1 97 ? -17.424 4.647 -19.005 1.00 35.78 97 ILE A O 1
ATOM 783 N N . GLN A 1 98 ? -18.811 6.166 -19.963 1.00 35.47 98 GLN A N 1
ATOM 784 C CA . GLN A 1 98 ? -19.531 5.314 -20.918 1.00 35.47 98 GLN A CA 1
ATOM 785 C C . GLN A 1 98 ? -18.692 5.089 -22.176 1.00 35.47 98 GLN A C 1
ATOM 787 O O . GLN A 1 98 ? -17.927 6.016 -22.527 1.00 35.47 98 GLN A O 1
#

Sequence (98 aa):
MQQIFRFTVRGKNVIEFEVYLSSDHVDFEKPVVVTFQTIQDKGNKLTPGEKFVAFNRKVKKDVGVLLRGFKGARDPNVFFDARITVSTQKAVEFAAIQ